Protein AF-A0AAN8E597-F1 (afdb_monomer)

Mean predicted aligned error: 9.61 Å

Foldseek 3Di:
DDPPDQLVVLQPFWLVNVVVVLVVLVQDADPQLSVLSVVVRVGSVVLVVPDDLVSLCVSVVNPPVSSVSVVVVSVVSRDDDPDDPPPPDDDDDD

pLDDT: mean 82.82, std 19.94, range [39.94, 98.06]

Secondary structure (DSSP, 8-state):
----SSHHHHTT--HHHHHHHHHHTT----HHHHHHHHHTT-SHHHHHH---HHHHHHHTTT-HHHHHHHHHHHHHHHS-----S---------

Structure (mmCIF, N/CA/C/O backbone):
data_AF-A0AAN8E597-F1
#
_entry.id   AF-A0AAN8E597-F1
#
loop_
_atom_site.group_PDB
_atom_site.id
_atom_site.type_symbol
_atom_site.label_atom_id
_atom_site.label_alt_id
_atom_site.label_comp_id
_atom_site.label_asym_id
_atom_site.label_entity_id
_atom_site.label_seq_id
_atom_site.pd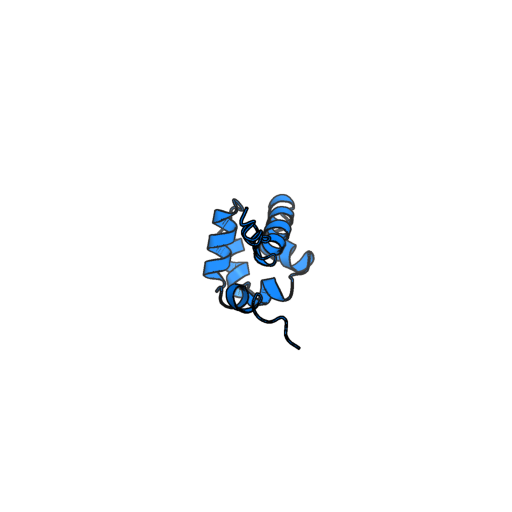bx_PDB_ins_code
_atom_site.Cartn_x
_atom_site.Cartn_y
_atom_site.Cartn_z
_atom_site.occupancy
_atom_site.B_iso_or_equiv
_atom_site.auth_seq_id
_atom_site.auth_comp_id
_atom_site.auth_asym_id
_atom_site.auth_atom_id
_atom_site.pdbx_PDB_model_num
ATOM 1 N N . MET A 1 1 ? 6.720 -11.550 -31.060 1.00 44.28 1 MET A N 1
ATOM 2 C CA . MET A 1 1 ? 7.478 -11.588 -29.785 1.00 44.28 1 MET A CA 1
ATOM 3 C C . MET A 1 1 ? 8.460 -10.422 -29.853 1.00 44.28 1 MET A C 1
ATOM 5 O O . MET A 1 1 ? 9.163 -10.366 -30.844 1.00 44.28 1 MET A O 1
ATOM 9 N N . ALA A 1 2 ? 8.500 -9.409 -28.991 1.00 39.94 2 ALA A N 1
ATOM 10 C CA . ALA A 1 2 ? 7.997 -9.237 -27.634 1.00 39.94 2 ALA A CA 1
ATOM 11 C C . ALA A 1 2 ? 7.568 -7.768 -27.416 1.00 39.94 2 ALA A C 1
ATOM 13 O O . ALA A 1 2 ? 8.215 -6.853 -27.918 1.00 39.94 2 ALA A O 1
ATOM 14 N N . ASN A 1 3 ? 6.475 -7.555 -26.681 1.00 41.19 3 ASN A N 1
ATOM 15 C CA . ASN A 1 3 ? 6.095 -6.251 -26.141 1.00 41.19 3 ASN A CA 1
ATOM 16 C C . ASN A 1 3 ? 6.589 -6.216 -24.687 1.00 41.19 3 ASN A C 1
ATOM 18 O O . ASN A 1 3 ? 5.883 -6.672 -23.794 1.00 41.19 3 ASN A O 1
ATOM 22 N N . SER A 1 4 ? 7.845 -5.830 -24.466 1.00 46.12 4 SER A N 1
ATOM 23 C CA . SER A 1 4 ? 8.533 -6.020 -23.174 1.00 46.12 4 SER A CA 1
ATOM 24 C C . SER A 1 4 ? 9.263 -4.766 -22.676 1.00 46.12 4 SER A C 1
ATOM 26 O O . SER A 1 4 ? 10.241 -4.869 -21.947 1.00 46.12 4 SER A O 1
ATOM 28 N N . GLY A 1 5 ? 8.801 -3.574 -23.069 1.00 47.56 5 GLY A N 1
ATOM 29 C CA . GLY A 1 5 ? 9.415 -2.303 -22.661 1.00 47.56 5 GLY A CA 1
ATOM 30 C C . GLY A 1 5 ? 8.828 -1.655 -21.400 1.00 47.56 5 GLY A C 1
ATOM 31 O O . GLY A 1 5 ? 9.483 -0.810 -20.804 1.00 47.56 5 GLY A O 1
ATOM 32 N N . THR A 1 6 ? 7.612 -2.018 -20.979 1.00 51.38 6 THR A N 1
ATOM 33 C CA . THR A 1 6 ? 6.841 -1.223 -19.998 1.00 51.38 6 THR A CA 1
ATOM 34 C C . THR A 1 6 ? 6.723 -1.854 -18.613 1.00 51.38 6 THR A C 1
ATOM 36 O O . THR A 1 6 ? 6.673 -1.135 -17.620 1.00 51.38 6 THR A O 1
ATOM 39 N N . THR A 1 7 ? 6.762 -3.183 -18.505 1.00 52.09 7 THR A N 1
ATOM 40 C CA . THR A 1 7 ? 6.756 -3.885 -17.209 1.00 52.09 7 THR A CA 1
ATOM 41 C C . THR A 1 7 ? 8.011 -3.603 -16.385 1.00 52.09 7 THR A C 1
ATOM 43 O O . THR A 1 7 ? 7.943 -3.582 -15.163 1.00 52.09 7 THR A O 1
ATOM 46 N N . SER A 1 8 ? 9.141 -3.316 -17.039 1.00 58.19 8 SER A N 1
ATOM 47 C CA . SER A 1 8 ? 10.450 -3.275 -16.382 1.00 58.19 8 SER A CA 1
ATOM 48 C C . SER A 1 8 ? 10.659 -2.099 -15.423 1.00 58.19 8 SER A C 1
ATOM 50 O O . SER A 1 8 ? 11.464 -2.232 -14.508 1.00 58.19 8 SER A O 1
ATOM 52 N N . ALA A 1 9 ? 9.992 -0.952 -15.604 1.00 70.69 9 ALA A N 1
ATOM 53 C CA . ALA A 1 9 ? 10.178 0.200 -14.709 1.00 70.69 9 ALA A CA 1
ATOM 54 C C . ALA A 1 9 ? 9.323 0.083 -13.439 1.00 70.69 9 ALA A C 1
ATOM 56 O O . ALA A 1 9 ? 9.773 0.419 -12.345 1.00 70.69 9 ALA A O 1
ATOM 57 N N . LEU A 1 10 ? 8.101 -0.435 -13.591 1.00 79.44 10 LEU A N 1
ATOM 58 C CA . LEU A 1 10 ? 7.164 -0.636 -12.494 1.00 79.44 10 LEU A CA 1
ATOM 59 C C . LEU A 1 10 ? 7.644 -1.743 -11.553 1.00 79.44 10 LEU A C 1
ATOM 61 O O . LEU A 1 10 ? 7.669 -1.521 -10.350 1.00 79.44 10 LEU A O 1
ATOM 65 N N . THR A 1 11 ? 8.114 -2.880 -12.074 1.00 83.56 11 THR A N 1
ATOM 66 C CA . THR A 1 11 ? 8.603 -4.004 -11.249 1.00 83.56 11 THR A CA 1
ATOM 67 C C . THR A 1 11 ? 9.864 -3.678 -10.442 1.00 83.56 11 THR A C 1
ATOM 69 O O . THR A 1 11 ? 10.204 -4.420 -9.533 1.00 83.56 11 THR A O 1
ATOM 72 N N . CYS A 1 12 ? 10.565 -2.579 -10.743 1.00 88.06 12 CYS A N 1
ATOM 73 C CA . CYS A 1 12 ? 11.737 -2.143 -9.973 1.00 88.06 12 CYS A CA 1
ATOM 74 C C . CYS A 1 12 ? 11.381 -1.306 -8.733 1.00 88.06 12 CYS A C 1
ATOM 76 O O . CYS A 1 12 ? 12.277 -0.926 -7.975 1.00 88.06 12 CYS A O 1
ATOM 78 N N . LEU A 1 13 ? 10.107 -0.952 -8.534 1.00 93.44 13 LEU A N 1
ATOM 79 C CA . LEU A 1 13 ? 9.697 -0.133 -7.397 1.00 93.44 13 LEU A CA 1
ATOM 80 C C . LEU A 1 13 ? 9.633 -0.981 -6.131 1.00 93.44 13 LEU A C 1
ATOM 82 O O . LEU A 1 13 ? 8.854 -1.921 -6.063 1.00 93.44 13 LEU A O 1
ATOM 86 N N . SER A 1 14 ? 10.400 -0.604 -5.109 1.00 97.00 14 SER A N 1
ATOM 87 C CA . SER A 1 14 ? 10.316 -1.229 -3.789 1.00 97.00 14 SER A CA 1
ATOM 88 C C . SER A 1 14 ? 9.012 -0.874 -3.073 1.00 97.00 14 SER A C 1
ATOM 90 O O . SER A 1 14 ? 8.378 0.143 -3.369 1.00 97.00 14 SER A O 1
ATOM 92 N N . THR A 1 15 ? 8.661 -1.640 -2.041 1.00 97.69 15 THR A N 1
ATOM 93 C CA . THR A 1 15 ? 7.509 -1.353 -1.172 1.00 97.69 15 THR A CA 1
ATOM 94 C C . THR A 1 15 ? 7.515 0.071 -0.615 1.00 97.69 15 THR A C 1
ATOM 96 O O . THR A 1 15 ? 6.481 0.732 -0.565 1.00 97.69 15 THR A O 1
ATOM 99 N N . ILE A 1 16 ? 8.687 0.590 -0.231 1.00 97.44 16 ILE A N 1
ATOM 100 C CA . ILE A 1 16 ? 8.810 1.966 0.270 1.00 97.44 16 ILE A CA 1
ATOM 101 C C . ILE A 1 16 ? 8.501 2.978 -0.836 1.00 97.44 16 ILE A C 1
ATOM 103 O O . ILE A 1 16 ? 7.755 3.924 -0.598 1.00 97.44 16 ILE A O 1
ATOM 107 N N . ALA A 1 17 ? 9.007 2.753 -2.052 1.00 96.12 17 ALA A N 1
ATOM 108 C CA . ALA A 1 17 ? 8.709 3.616 -3.191 1.00 96.12 17 ALA A CA 1
ATOM 109 C C . ALA A 1 17 ? 7.210 3.604 -3.541 1.00 96.12 17 ALA A C 1
ATOM 111 O O . ALA A 1 17 ? 6.652 4.652 -3.868 1.00 96.12 17 ALA A O 1
ATOM 112 N N . ILE A 1 18 ? 6.542 2.450 -3.426 1.00 96.75 18 ILE A N 1
ATOM 113 C CA . ILE A 1 18 ? 5.088 2.350 -3.593 1.00 96.75 18 ILE A CA 1
ATOM 114 C C . ILE A 1 18 ? 4.352 3.172 -2.535 1.00 96.75 18 ILE A C 1
ATOM 116 O O . ILE A 1 18 ? 3.489 3.967 -2.899 1.00 96.75 18 ILE A O 1
ATOM 120 N N . ILE A 1 19 ? 4.706 3.042 -1.253 1.00 97.44 19 ILE A N 1
ATOM 121 C CA . ILE A 1 19 ? 4.077 3.826 -0.177 1.00 97.44 19 ILE A CA 1
ATOM 122 C C . ILE A 1 19 ? 4.237 5.330 -0.441 1.00 97.44 19 ILE A C 1
ATOM 124 O O . ILE A 1 19 ? 3.257 6.070 -0.353 1.00 97.44 19 ILE A O 1
ATOM 128 N N . THR A 1 20 ? 5.435 5.783 -0.825 1.00 96.69 20 THR A N 1
ATOM 129 C CA . THR A 1 20 ? 5.676 7.190 -1.182 1.00 96.69 20 THR A CA 1
ATOM 130 C C . THR A 1 20 ? 4.770 7.638 -2.326 1.00 96.69 20 THR A C 1
ATOM 132 O O . THR A 1 20 ? 4.077 8.644 -2.195 1.00 96.69 20 THR A O 1
ATOM 135 N N . LYS A 1 21 ? 4.692 6.860 -3.410 1.00 95.56 21 LYS A N 1
ATOM 136 C CA . LYS A 1 21 ? 3.843 7.182 -4.565 1.00 95.56 21 LYS A CA 1
ATOM 137 C C . LYS A 1 21 ? 2.350 7.196 -4.235 1.00 95.56 21 LYS A C 1
ATOM 139 O O . LYS A 1 21 ? 1.618 8.028 -4.758 1.00 95.56 21 LYS A O 1
ATOM 144 N N . VAL A 1 22 ? 1.892 6.309 -3.353 1.00 96.19 22 VAL A N 1
ATOM 145 C CA . VAL A 1 22 ? 0.506 6.282 -2.854 1.00 96.19 22 VAL A CA 1
ATOM 146 C C . VAL A 1 22 ? 0.179 7.574 -2.092 1.00 96.19 22 VAL A C 1
ATOM 148 O O . VAL A 1 22 ? -0.894 8.149 -2.289 1.00 96.19 22 VAL A O 1
ATOM 151 N N . VAL A 1 23 ? 1.116 8.077 -1.283 1.00 97.00 23 VAL A N 1
ATOM 152 C CA . VAL A 1 23 ? 0.971 9.364 -0.581 1.00 97.00 23 VAL A CA 1
ATOM 153 C C . VAL A 1 23 ? 1.001 10.544 -1.553 1.00 97.00 23 VAL A C 1
ATOM 155 O O . VAL A 1 23 ? 0.135 11.413 -1.462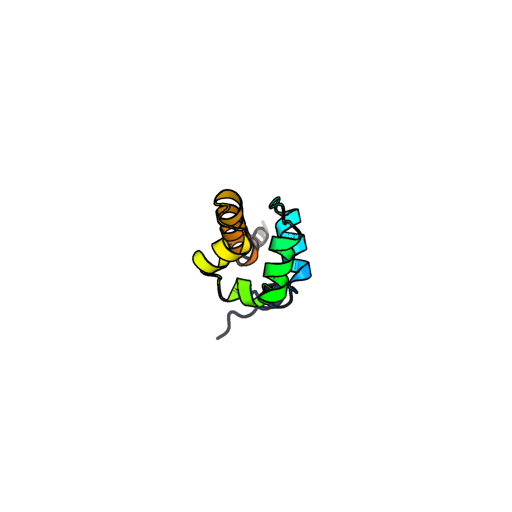 1.00 97.00 23 VAL A O 1
ATOM 158 N N . GLU A 1 24 ? 1.923 10.558 -2.520 1.00 95.88 24 GLU A N 1
ATOM 159 C CA . GLU A 1 24 ? 1.983 11.571 -3.593 1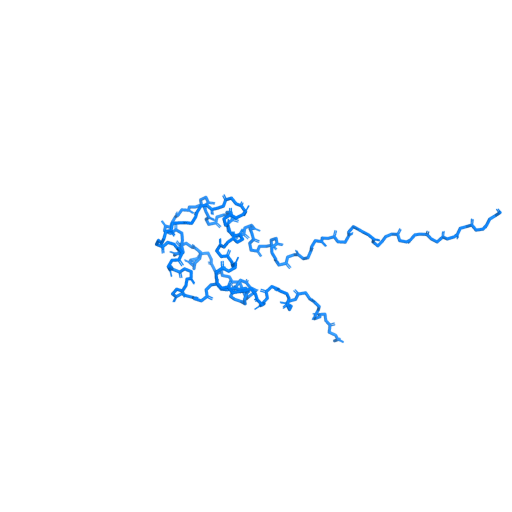.00 95.88 24 GLU A CA 1
ATOM 160 C C . GLU A 1 24 ? 0.687 11.613 -4.416 1.00 95.88 24 GLU A C 1
ATOM 162 O O . GLU A 1 24 ? 0.237 12.679 -4.833 1.00 95.88 24 GLU A O 1
ATOM 167 N N . TYR A 1 25 ? 0.034 10.461 -4.582 1.00 95.06 25 TYR A N 1
ATOM 168 C CA . TYR A 1 25 ? -1.278 10.335 -5.215 1.00 95.06 25 TYR A CA 1
ATOM 169 C C . TYR A 1 25 ? -2.443 10.882 -4.360 1.00 95.06 25 TYR A C 1
ATOM 171 O O . TYR A 1 25 ? -3.596 10.939 -4.798 1.00 95.06 25 TYR A O 1
ATOM 179 N N . GLY A 1 26 ? -2.181 11.280 -3.114 1.00 95.62 26 GLY A N 1
ATOM 180 C CA . GLY A 1 26 ? -3.185 11.810 -2.192 1.00 95.62 26 GLY A CA 1
ATOM 181 C C . GLY A 1 26 ? -3.997 10.728 -1.476 1.00 95.62 26 GLY A C 1
ATOM 182 O O . GLY A 1 26 ? -5.190 10.927 -1.185 1.00 95.62 26 GLY A O 1
ATOM 183 N N . ILE A 1 27 ? -3.387 9.567 -1.227 1.00 97.19 27 ILE A N 1
ATOM 184 C CA . ILE A 1 27 ? -3.899 8.544 -0.311 1.00 97.19 27 ILE A CA 1
ATOM 185 C C . ILE A 1 27 ? -3.063 8.614 0.965 1.00 97.19 27 ILE A C 1
ATOM 187 O O . ILE A 1 27 ? -1.885 8.279 0.974 1.00 97.19 27 ILE A O 1
ATOM 191 N N . GLU A 1 28 ? -3.681 9.038 2.062 1.00 95.94 28 GLU A N 1
ATOM 192 C CA . GLU A 1 28 ? -3.028 9.016 3.370 1.00 95.94 28 GLU A CA 1
ATOM 193 C C . GLU A 1 28 ? -2.775 7.570 3.805 1.00 95.94 28 GLU A C 1
ATOM 195 O O . GLU A 1 28 ? -3.701 6.752 3.826 1.00 95.94 28 GLU A O 1
ATOM 200 N N . VAL A 1 29 ? -1.535 7.271 4.184 1.00 96.56 29 VAL A N 1
ATOM 201 C CA . VAL A 1 29 ? -1.117 5.959 4.685 1.00 96.56 29 VAL A CA 1
ATOM 202 C C . VAL A 1 29 ? -0.707 6.114 6.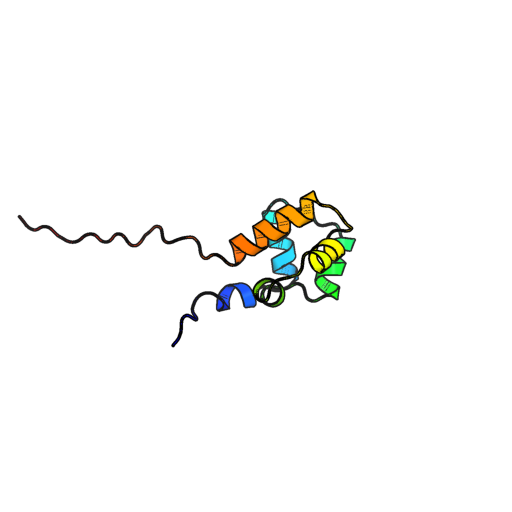147 1.00 96.56 29 VAL A C 1
ATOM 204 O O . VAL A 1 29 ? 0.212 6.861 6.470 1.00 96.56 29 VAL A O 1
ATOM 207 N N . THR A 1 30 ? -1.415 5.432 7.040 1.00 96.81 30 THR A N 1
ATOM 208 C CA . THR A 1 30 ? -1.066 5.337 8.465 1.00 96.81 30 THR A CA 1
ATOM 209 C C . THR A 1 30 ? 0.098 4.369 8.667 1.00 96.81 30 THR A C 1
ATOM 211 O O . THR A 1 30 ? 0.362 3.522 7.816 1.00 96.81 30 THR A O 1
ATOM 214 N N . GLU A 1 31 ? 0.761 4.409 9.825 1.00 96.69 31 GLU A N 1
ATOM 215 C CA . GLU A 1 31 ? 1.846 3.458 10.117 1.00 96.69 31 GLU A CA 1
ATOM 216 C C . GLU A 1 31 ? 1.398 1.992 10.108 1.00 96.69 31 GLU A C 1
ATOM 218 O O . GLU A 1 31 ? 2.157 1.109 9.709 1.00 96.69 31 GLU A O 1
ATOM 223 N N . LEU A 1 32 ? 0.152 1.719 10.505 1.00 96.75 32 LEU A N 1
ATOM 224 C CA . LEU A 1 32 ? -0.404 0.370 10.460 1.00 96.75 32 LEU A CA 1
ATOM 225 C C . LEU A 1 32 ? -0.593 -0.110 9.016 1.00 96.75 32 LEU A C 1
ATOM 227 O O . LEU A 1 32 ? -0.218 -1.234 8.689 1.00 96.75 32 LEU A O 1
ATOM 231 N N . GLU A 1 33 ? -1.121 0.745 8.141 1.00 97.81 33 GLU A N 1
ATOM 232 C CA . GLU A 1 33 ? -1.254 0.447 6.711 1.00 97.81 33 GLU A CA 1
ATOM 233 C C . GLU A 1 33 ? 0.136 0.302 6.067 1.00 97.81 33 GLU A C 1
ATOM 235 O O . GLU A 1 33 ? 0.401 -0.698 5.408 1.00 97.81 33 GLU A O 1
ATOM 240 N N . ALA A 1 34 ? 1.076 1.213 6.342 1.00 97.50 34 ALA A N 1
ATOM 241 C CA . ALA A 1 34 ? 2.451 1.139 5.842 1.00 97.50 34 ALA A CA 1
ATOM 242 C C . ALA A 1 34 ? 3.158 -0.153 6.278 1.00 97.50 34 ALA A C 1
ATOM 244 O O . ALA A 1 34 ? 3.894 -0.763 5.499 1.00 97.50 34 ALA A O 1
ATOM 245 N N . ARG A 1 35 ? 2.915 -0.606 7.514 1.00 98.06 35 ARG A N 1
ATOM 246 C CA . ARG A 1 35 ? 3.390 -1.906 7.986 1.00 98.06 35 ARG A CA 1
ATOM 247 C C . ARG A 1 35 ? 2.771 -3.051 7.192 1.00 98.06 35 ARG A C 1
ATOM 249 O O . ARG A 1 35 ? 3.513 -3.931 6.787 1.00 98.06 35 ARG A O 1
ATOM 256 N N . LYS A 1 36 ? 1.467 -3.032 6.904 1.00 98.00 36 LYS A N 1
ATOM 257 C CA . LYS A 1 36 ? 0.833 -4.073 6.073 1.00 98.00 36 LYS A CA 1
ATOM 258 C C . LYS A 1 36 ? 1.415 -4.123 4.662 1.00 98.00 36 LYS A C 1
ATOM 260 O O . LYS A 1 36 ? 1.610 -5.219 4.151 1.00 98.00 36 LYS A O 1
ATOM 265 N N . PHE A 1 37 ? 1.741 -2.976 4.065 1.00 97.94 37 PHE A N 1
ATOM 266 C CA . PHE A 1 37 ? 2.455 -2.936 2.785 1.00 97.94 37 PHE A CA 1
ATOM 267 C C . PHE A 1 37 ? 3.809 -3.658 2.877 1.00 97.94 37 PHE A C 1
ATOM 269 O O . PHE A 1 37 ? 4.103 -4.494 2.030 1.00 97.94 37 PHE A O 1
ATOM 276 N N . ARG A 1 38 ? 4.606 -3.377 3.919 1.00 98.00 38 ARG A N 1
ATOM 277 C CA . ARG A 1 38 ? 5.911 -4.027 4.160 1.00 98.00 38 ARG A CA 1
ATOM 278 C C . ARG A 1 38 ? 5.791 -5.518 4.458 1.00 98.00 38 ARG A C 1
ATOM 280 O O . ARG A 1 38 ? 6.495 -6.303 3.847 1.00 98.00 38 ARG A O 1
ATOM 287 N N . ASP A 1 39 ? 4.885 -5.896 5.351 1.00 98.06 39 ASP A N 1
ATOM 288 C CA . ASP A 1 39 ? 4.712 -7.278 5.810 1.00 98.06 39 ASP A CA 1
ATOM 289 C C . ASP A 1 39 ? 4.166 -8.205 4.701 1.00 98.06 39 ASP A C 1
ATOM 291 O O . ASP A 1 39 ? 4.206 -9.421 4.858 1.00 98.06 39 ASP A O 1
ATOM 295 N N . ASN A 1 40 ? 3.626 -7.649 3.607 1.00 97.38 40 ASN A N 1
ATOM 296 C CA . ASN A 1 40 ? 3.055 -8.402 2.481 1.00 97.38 40 ASN A CA 1
ATOM 297 C C . ASN A 1 40 ? 3.765 -8.112 1.149 1.00 97.38 40 ASN A C 1
ATOM 299 O O . ASN A 1 40 ? 3.179 -8.369 0.100 1.00 97.38 40 ASN A O 1
ATOM 303 N N . ASP A 1 41 ? 4.973 -7.535 1.193 1.00 97.00 41 ASP A N 1
ATOM 304 C CA . ASP A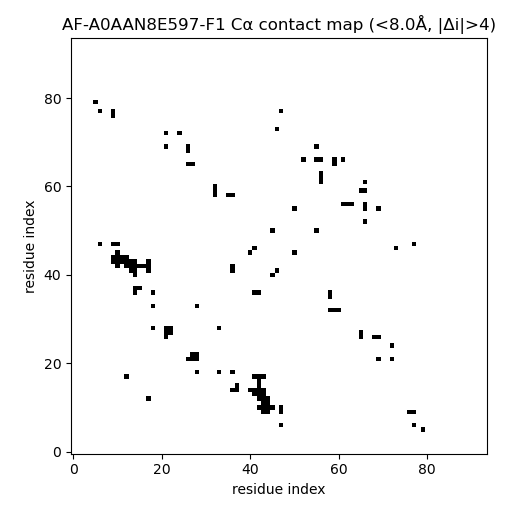 1 41 ? 5.800 -7.240 0.015 1.00 97.00 41 ASP A CA 1
ATOM 305 C C . ASP A 1 41 ? 5.019 -6.539 -1.111 1.00 97.00 41 ASP A C 1
ATOM 307 O O . ASP A 1 41 ? 5.075 -6.911 -2.282 1.00 97.00 41 ASP A O 1
ATOM 311 N N . VAL A 1 42 ? 4.240 -5.511 -0.749 1.00 96.75 42 VAL A N 1
ATOM 312 C CA . VAL A 1 42 ? 3.445 -4.733 -1.712 1.00 96.75 42 VAL A CA 1
ATOM 313 C C . VAL A 1 42 ? 4.350 -3.761 -2.461 1.00 96.75 42 VAL A C 1
ATOM 315 O O . VAL A 1 42 ? 4.388 -2.557 -2.193 1.00 96.75 42 VAL A O 1
ATOM 318 N N . ASP A 1 43 ? 5.101 -4.318 -3.396 1.00 96.38 43 ASP A N 1
ATOM 319 C CA . ASP A 1 43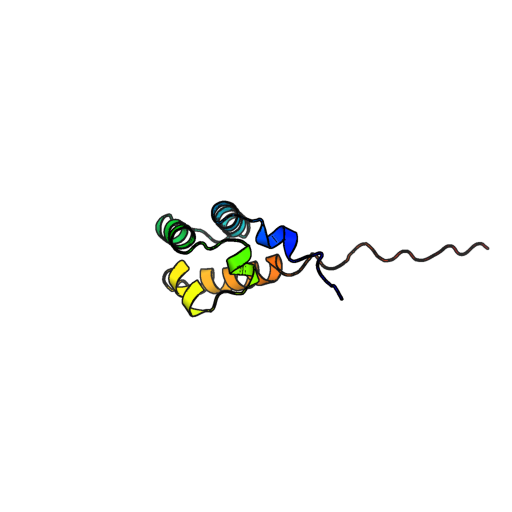 ? 6.024 -3.625 -4.273 1.00 96.38 43 ASP A CA 1
ATOM 320 C C . ASP A 1 43 ? 5.439 -3.459 -5.687 1.00 96.38 43 ASP A C 1
ATOM 322 O O . ASP A 1 43 ? 4.257 -3.712 -5.963 1.00 96.38 43 ASP A O 1
ATOM 326 N N . GLY A 1 44 ? 6.261 -2.950 -6.596 1.00 93.75 44 GLY A N 1
ATOM 327 C CA . GLY A 1 44 ? 5.868 -2.774 -7.980 1.00 93.75 44 GLY A CA 1
ATOM 328 C C . GLY A 1 44 ? 5.530 -4.087 -8.682 1.00 93.75 44 GLY A C 1
ATOM 329 O O . GLY A 1 44 ? 4.605 -4.118 -9.490 1.00 93.75 44 GLY A O 1
ATOM 330 N N . GLU A 1 45 ? 6.207 -5.187 -8.360 1.00 94.19 45 GLU A N 1
ATOM 331 C CA . GLU A 1 45 ? 5.914 -6.491 -8.951 1.00 94.19 45 GLU A CA 1
ATOM 332 C C . GLU A 1 45 ? 4.537 -7.003 -8.505 1.00 94.19 45 GLU A C 1
ATOM 334 O O . GLU A 1 45 ? 3.708 -7.372 -9.347 1.00 94.19 45 GLU A O 1
ATOM 339 N N . ALA A 1 46 ? 4.232 -6.905 -7.209 1.00 94.00 46 ALA A N 1
ATOM 340 C CA . ALA A 1 46 ? 2.922 -7.247 -6.657 1.00 94.00 46 ALA A CA 1
ATOM 341 C C . ALA A 1 46 ? 1.791 -6.430 -7.308 1.00 94.00 46 ALA A C 1
ATOM 343 O O . ALA A 1 46 ? 0.748 -6.973 -7.698 1.00 94.00 46 ALA A O 1
ATOM 344 N N . ILE A 1 47 ? 2.007 -5.123 -7.503 1.00 93.50 47 ILE A N 1
ATOM 345 C CA . ILE A 1 47 ? 1.058 -4.277 -8.232 1.00 93.50 47 ILE A CA 1
ATOM 346 C C . ILE A 1 47 ? 0.927 -4.749 -9.679 1.00 93.50 47 ILE A C 1
ATOM 348 O O . ILE A 1 47 ? -0.207 -4.861 -10.146 1.00 93.50 47 ILE A O 1
ATOM 352 N N . SER A 1 48 ? 2.029 -5.060 -10.370 1.00 90.88 48 SER A N 1
ATOM 353 C CA . SER A 1 48 ? 2.049 -5.540 -11.763 1.00 90.88 48 SER A CA 1
ATOM 354 C C . SER A 1 48 ? 1.148 -6.757 -11.964 1.00 90.88 48 SER A C 1
ATOM 356 O O . SER A 1 48 ? 0.252 -6.717 -12.817 1.00 90.88 48 SER A O 1
ATOM 358 N N . TYR A 1 49 ? 1.294 -7.779 -11.111 1.00 90.50 49 TYR A N 1
ATOM 359 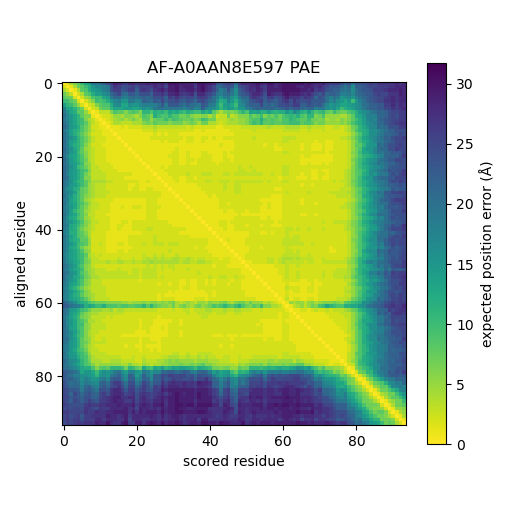C CA . TYR A 1 49 ? 0.463 -8.990 -11.142 1.00 90.50 49 TYR A CA 1
ATOM 360 C C . TYR A 1 49 ? -1.009 -8.720 -10.826 1.00 90.50 49 TYR A C 1
ATOM 362 O O . TYR A 1 49 ? -1.890 -9.410 -11.334 1.00 90.50 49 TYR A O 1
ATOM 370 N N . GLY A 1 50 ? -1.280 -7.658 -10.070 1.00 91.19 50 GLY A N 1
ATOM 371 C CA . GLY A 1 50 ? -2.625 -7.227 -9.727 1.00 91.19 50 GLY A CA 1
ATOM 372 C C . GLY A 1 50 ? -3.052 -7.755 -8.365 1.00 91.19 50 GLY A C 1
ATOM 373 O O . GLY A 1 50 ? -3.113 -8.956 -8.122 1.00 91.19 50 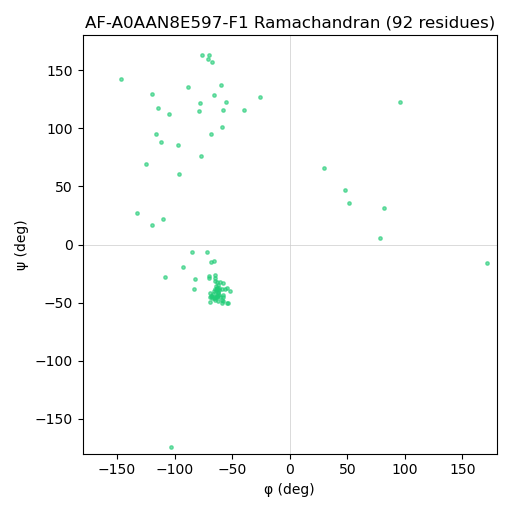GLY A O 1
ATOM 374 N N . LEU A 1 51 ? -3.405 -6.821 -7.488 1.00 93.81 51 LEU A N 1
ATOM 375 C CA . LEU A 1 51 ? -3.971 -7.123 -6.183 1.00 93.81 51 LEU A CA 1
ATOM 376 C C . LEU A 1 51 ? -5.489 -7.247 -6.296 1.00 93.81 51 LEU A C 1
ATOM 378 O O . LEU A 1 51 ? -6.147 -6.423 -6.934 1.00 93.81 51 LEU A O 1
ATOM 382 N N . THR A 1 52 ? -6.045 -8.272 -5.658 1.00 94.06 52 THR A N 1
ATOM 383 C CA . THR A 1 52 ? -7.501 -8.447 -5.573 1.00 94.06 52 THR A CA 1
ATOM 384 C C . THR A 1 52 ? -8.123 -7.402 -4.647 1.00 94.06 52 THR A C 1
ATOM 386 O O . THR A 1 52 ? -7.455 -6.854 -3.770 1.00 94.06 52 THR A O 1
ATOM 389 N N . GLU A 1 53 ? -9.426 -7.157 -4.785 1.00 91.50 53 GLU A N 1
ATOM 390 C CA . GLU A 1 53 ? -10.150 -6.217 -3.918 1.00 91.50 53 GLU A CA 1
ATOM 391 C C . GLU A 1 53 ? -10.021 -6.581 -2.433 1.00 91.50 53 GLU A C 1
ATOM 393 O O . GLU A 1 53 ? -9.805 -5.701 -1.605 1.00 91.50 53 GLU A O 1
ATOM 398 N N . THR A 1 54 ? -10.049 -7.873 -2.092 1.00 94.44 54 THR A N 1
ATOM 399 C CA . THR A 1 54 ? -9.863 -8.355 -0.715 1.00 94.44 54 THR A CA 1
ATOM 400 C C . THR A 1 54 ? -8.466 -8.043 -0.177 1.00 94.44 54 THR A C 1
ATOM 402 O O . THR A 1 54 ? -8.327 -7.635 0.976 1.00 94.44 54 THR A O 1
ATOM 405 N N . MET A 1 55 ? -7.426 -8.190 -1.006 1.00 96.00 55 MET A N 1
ATOM 406 C CA . MET A 1 55 ? -6.054 -7.826 -0.629 1.00 96.00 55 MET A CA 1
ATOM 407 C C . MET A 1 55 ? -5.942 -6.318 -0.385 1.00 96.00 55 MET A C 1
ATOM 409 O O . MET A 1 55 ? -5.402 -5.894 0.633 1.00 96.00 55 MET A O 1
ATOM 413 N N . VAL A 1 56 ? -6.519 -5.497 -1.267 1.00 96.25 56 VAL A N 1
ATOM 414 C CA . VAL A 1 56 ? -6.529 -4.034 -1.101 1.00 96.25 56 VAL A CA 1
ATOM 415 C C . VAL A 1 56 ? -7.346 -3.621 0.133 1.00 96.25 56 VAL A C 1
ATOM 417 O O . VAL A 1 56 ? -6.940 -2.725 0.874 1.00 96.25 56 VAL A O 1
ATOM 420 N N . ALA A 1 57 ? -8.462 -4.295 0.414 1.00 95.81 57 ALA A N 1
ATOM 421 C CA . ALA A 1 57 ? -9.268 -4.051 1.608 1.00 95.81 57 ALA A CA 1
ATOM 422 C C . ALA A 1 57 ? -8.514 -4.361 2.906 1.00 95.81 57 ALA A C 1
ATOM 424 O O . ALA A 1 57 ? -8.635 -3.601 3.872 1.00 95.81 57 ALA A O 1
ATOM 425 N N . TYR A 1 58 ? -7.705 -5.426 2.912 1.00 96.31 58 TYR A N 1
ATOM 426 C CA . TYR A 1 58 ? -6.826 -5.765 4.029 1.00 96.31 58 TYR A CA 1
ATOM 427 C C . TYR A 1 58 ? -5.795 -4.660 4.301 1.00 96.31 58 TYR A C 1
ATOM 429 O O . TYR A 1 58 ? -5.604 -4.272 5.459 1.00 96.31 58 TYR A O 1
ATOM 437 N N . LEU A 1 59 ? -5.189 -4.105 3.242 1.00 96.88 59 LEU A N 1
ATOM 438 C CA . LEU A 1 59 ? -4.196 -3.033 3.360 1.00 96.88 59 LEU A CA 1
ATOM 439 C C . LEU A 1 59 ? -4.767 -1.765 4.003 1.00 96.88 59 LEU A C 1
ATOM 441 O O . LEU A 1 59 ? -4.079 -1.169 4.821 1.00 96.88 59 LEU A O 1
ATOM 445 N N . PHE A 1 60 ? -6.012 -1.390 3.685 1.00 96.38 60 PHE A N 1
ATOM 446 C CA . PHE A 1 60 ? -6.625 -0.114 4.095 1.00 96.38 60 PHE A CA 1
ATOM 447 C C . PHE A 1 60 ? -7.748 -0.235 5.140 1.00 96.38 60 PHE A C 1
ATOM 449 O O . PHE A 1 60 ? -8.610 0.641 5.218 1.00 96.38 60 PHE A O 1
ATOM 456 N N . GLU A 1 61 ? -7.794 -1.327 5.909 1.00 89.50 61 GLU A N 1
ATOM 457 C CA . GLU A 1 61 ? -8.759 -1.530 7.014 1.00 89.50 61 GLU A CA 1
ATOM 458 C C . GLU A 1 61 ? -10.227 -1.301 6.638 1.00 89.50 61 GLU A C 1
ATOM 460 O O . GLU A 1 61 ? -11.014 -0.772 7.419 1.00 89.50 61 GLU A O 1
ATOM 465 N N . GLY A 1 62 ? -10.618 -1.668 5.417 1.00 80.62 62 GLY A N 1
ATOM 466 C CA . GLY A 1 62 ? -11.998 -1.456 4.974 1.00 80.62 62 GLY A CA 1
ATOM 467 C C . GLY A 1 62 ? -12.330 -0.017 4.543 1.00 80.62 62 GLY A C 1
ATOM 468 O O . GLY A 1 62 ? -13.478 0.256 4.202 1.00 80.62 62 GLY A O 1
ATOM 469 N N . SER A 1 63 ? -11.360 0.905 4.480 1.00 95.12 63 SER A N 1
ATOM 470 C CA . SER A 1 63 ? -11.591 2.262 3.965 1.00 95.12 63 SER A CA 1
ATOM 471 C C . SER A 1 63 ? -11.878 2.257 2.461 1.00 95.12 63 SER A C 1
ATOM 473 O O . SER A 1 63 ? -10.965 2.305 1.634 1.00 95.12 63 SER A O 1
ATOM 475 N N . PHE A 1 64 ? -13.161 2.256 2.089 1.00 95.31 64 PHE A N 1
ATOM 476 C CA . PHE A 1 64 ? -13.599 2.217 0.688 1.00 95.31 64 PHE A CA 1
ATOM 477 C C . PHE A 1 64 ? -12.996 3.339 -0.165 1.00 95.31 64 PHE A C 1
ATOM 479 O O . PHE A 1 64 ? -12.608 3.112 -1.309 1.00 95.31 64 PHE A O 1
ATOM 486 N N . LYS A 1 65 ? -12.850 4.546 0.399 1.00 96.12 65 LYS A N 1
ATOM 487 C CA . LYS A 1 65 ? -12.246 5.688 -0.304 1.00 96.12 65 LYS A CA 1
ATOM 488 C C . LYS A 1 65 ? -10.786 5.416 -0.669 1.00 96.12 65 LYS A C 1
ATOM 490 O O . LYS A 1 65 ? -10.384 5.703 -1.795 1.00 96.12 65 LYS A O 1
ATOM 495 N N . LYS A 1 66 ? -9.995 4.880 0.266 1.00 97.38 66 LYS A N 1
ATOM 496 C CA . LYS A 1 66 ? -8.584 4.555 0.013 1.00 97.38 66 LYS A CA 1
ATOM 497 C C . LYS A 1 66 ? -8.458 3.384 -0.956 1.00 97.38 66 LYS A C 1
ATOM 499 O O . LYS A 1 66 ? -7.669 3.476 -1.887 1.00 97.38 66 LYS A O 1
ATOM 504 N N . GLN A 1 67 ? -9.293 2.353 -0.807 1.00 96.94 67 GLN A N 1
ATOM 505 C CA . GLN A 1 67 ? -9.325 1.207 -1.721 1.00 96.94 67 GLN A CA 1
ATOM 506 C C . GLN A 1 67 ? -9.617 1.634 -3.166 1.00 96.94 67 GLN A C 1
ATOM 508 O O . GLN A 1 67 ? -8.854 1.301 -4.069 1.00 96.94 67 GLN A O 1
ATOM 513 N N . ALA A 1 68 ? -10.671 2.428 -3.386 1.00 95.69 68 ALA A N 1
ATOM 514 C CA . ALA A 1 68 ? -11.035 2.911 -4.717 1.00 95.69 68 ALA A CA 1
ATOM 515 C C . ALA A 1 68 ? -9.919 3.762 -5.345 1.00 95.69 68 ALA A C 1
ATOM 517 O O . ALA A 1 68 ? -9.546 3.543 -6.499 1.00 95.69 68 ALA A O 1
ATOM 518 N N . LYS A 1 69 ? -9.335 4.689 -4.571 1.00 96.69 69 LYS A N 1
ATOM 519 C CA . LYS A 1 69 ? -8.197 5.494 -5.034 1.00 96.69 69 LYS A CA 1
ATOM 520 C C . LYS A 1 69 ? -6.974 4.636 -5.349 1.00 96.69 69 LYS A C 1
ATOM 522 O O . LYS A 1 69 ? -6.316 4.882 -6.352 1.00 96.69 69 LYS A O 1
ATOM 527 N N . PHE A 1 70 ? -6.670 3.637 -4.523 1.00 96.88 70 PHE A N 1
ATOM 528 C CA . PHE A 1 70 ? -5.525 2.760 -4.742 1.00 96.88 70 PHE A CA 1
ATOM 529 C C . PHE A 1 70 ? -5.692 1.914 -6.008 1.00 96.88 70 PHE A C 1
ATOM 531 O O . PHE A 1 70 ? -4.746 1.763 -6.775 1.00 96.88 70 PHE A O 1
ATOM 538 N N . LEU A 1 71 ? -6.897 1.409 -6.279 1.00 94.56 71 LEU A N 1
ATOM 539 C CA . LEU A 1 71 ? -7.184 0.692 -7.524 1.00 94.56 71 LEU A CA 1
ATOM 540 C C . LEU A 1 71 ? -7.020 1.597 -8.754 1.00 94.56 71 LEU A C 1
ATOM 542 O O . LEU A 1 71 ? -6.501 1.148 -9.775 1.00 94.56 71 LEU A O 1
ATOM 546 N N . GLN A 1 72 ? -7.414 2.871 -8.662 1.00 94.06 72 GLN A N 1
ATOM 547 C CA . GLN A 1 72 ? -7.172 3.854 -9.722 1.00 94.06 72 GLN A CA 1
ATOM 548 C C . GLN A 1 72 ? -5.673 4.142 -9.898 1.00 94.06 72 GLN A C 1
ATOM 550 O O . GLN A 1 72 ? -5.176 4.103 -11.023 1.00 94.06 72 GLN A O 1
ATOM 555 N N . PHE A 1 73 ? -4.955 4.355 -8.794 1.00 94.56 73 PHE A N 1
ATOM 556 C CA . PHE A 1 73 ? -3.502 4.514 -8.769 1.00 94.56 73 PHE A CA 1
ATOM 557 C C . PHE A 1 73 ? -2.794 3.331 -9.440 1.00 94.56 73 PHE A C 1
ATOM 559 O O . PHE A 1 73 ? -1.990 3.531 -10.342 1.00 94.56 73 PHE A O 1
ATOM 566 N N . ALA A 1 74 ? -3.137 2.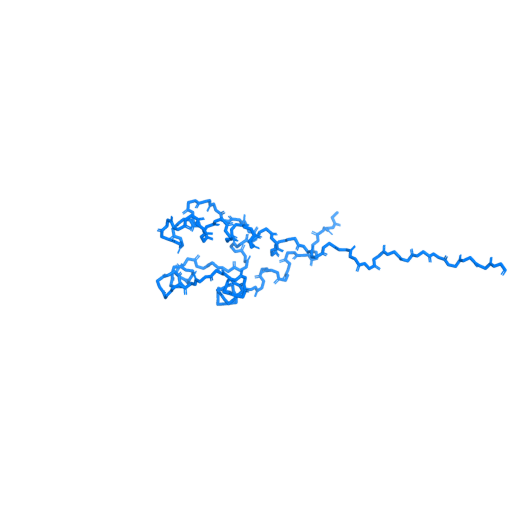095 -9.070 1.00 92.81 74 ALA A N 1
ATOM 567 C CA . ALA A 1 74 ? -2.525 0.889 -9.621 1.00 92.81 74 ALA A CA 1
ATOM 568 C C . ALA A 1 74 ? -2.780 0.730 -11.129 1.00 92.81 74 ALA A C 1
ATOM 570 O O . ALA A 1 74 ? -1.929 0.198 -11.835 1.00 92.81 74 ALA A O 1
ATOM 571 N N . ARG A 1 75 ? -3.930 1.195 -11.638 1.00 90.69 75 ARG A N 1
ATOM 572 C CA . ARG A 1 75 ? -4.207 1.231 -13.085 1.00 90.69 75 ARG A CA 1
ATOM 573 C C . ARG A 1 75 ? -3.336 2.268 -13.790 1.00 90.69 75 ARG A C 1
ATOM 575 O O . ARG A 1 75 ? -2.663 1.921 -14.750 1.00 90.69 75 ARG A O 1
ATOM 582 N N . GLN A 1 76 ? -3.282 3.492 -13.267 1.00 88.50 76 GLN A N 1
ATOM 583 C CA . GLN A 1 76 ? -2.470 4.573 -13.839 1.00 88.50 76 GLN A CA 1
ATOM 584 C C . GLN A 1 76 ? -0.969 4.288 -13.774 1.00 88.50 76 GLN A C 1
ATOM 586 O O . GLN A 1 76 ? -0.234 4.691 -14.660 1.00 88.50 76 GLN A O 1
ATOM 591 N N . LEU A 1 77 ? -0.509 3.563 -12.755 1.00 84.75 77 LEU A N 1
ATOM 592 C CA . LEU A 1 77 ? 0.892 3.165 -12.652 1.00 84.75 77 LEU A CA 1
ATOM 593 C C . LEU A 1 77 ? 1.263 2.106 -13.708 1.00 84.75 77 LEU A C 1
ATOM 595 O O . LEU A 1 77 ? 2.412 2.047 -14.135 1.00 84.75 77 LEU A O 1
ATOM 599 N N . LYS A 1 78 ? 0.297 1.275 -14.130 1.00 82.75 78 LYS A N 1
ATOM 600 C CA . LYS A 1 78 ? 0.470 0.260 -15.185 1.00 82.75 78 LYS A CA 1
ATOM 601 C C . LYS A 1 78 ? 0.331 0.823 -16.595 1.00 82.75 78 LYS A C 1
ATOM 603 O O . LYS A 1 78 ? 0.909 0.263 -17.525 1.00 82.75 78 LYS A O 1
ATOM 608 N N . GLU A 1 79 ? -0.466 1.869 -16.766 1.00 71.06 79 GLU A N 1
ATOM 609 C CA . GLU A 1 79 ? -0.638 2.533 -18.050 1.00 71.06 79 GLU A CA 1
ATOM 610 C C . GLU A 1 79 ? 0.565 3.459 -18.289 1.00 71.06 79 GLU A C 1
ATOM 612 O O . GLU A 1 79 ? 0.757 4.410 -17.534 1.00 71.06 79 GLU A O 1
ATOM 617 N N . PRO A 1 80 ? 1.415 3.205 -19.305 1.00 56.88 80 PRO A N 1
ATOM 618 C CA . PRO A 1 80 ? 2.392 4.208 -19.704 1.00 56.88 80 PRO A CA 1
ATOM 619 C C . PRO A 1 80 ? 1.607 5.450 -20.129 1.00 56.88 80 PRO A C 1
ATOM 621 O O . PRO A 1 80 ? 0.591 5.304 -20.814 1.00 56.88 80 PRO A O 1
ATOM 624 N N . GLU A 1 81 ? 2.055 6.645 -19.729 1.00 51.31 81 GLU A N 1
ATOM 625 C CA . GLU A 1 81 ? 1.514 7.904 -20.246 1.00 51.31 81 GLU A CA 1
ATOM 626 C C . GLU A 1 81 ? 1.265 7.746 -21.748 1.00 51.31 81 GLU A C 1
ATOM 628 O O . GLU A 1 81 ? 2.179 7.444 -22.522 1.00 51.31 81 GLU A O 1
ATOM 633 N N . SER A 1 82 ? -0.003 7.828 -22.146 1.00 45.75 82 SER A N 1
ATOM 634 C CA . SER A 1 82 ? -0.406 7.676 -23.532 1.00 45.75 82 SER A CA 1
ATOM 635 C C . SER A 1 82 ? 0.303 8.739 -24.365 1.00 45.75 82 SER A C 1
ATOM 637 O O . SER A 1 82 ? -0.131 9.881 -24.393 1.00 45.75 82 SER A O 1
ATOM 639 N N . ALA A 1 83 ? 1.372 8.342 -25.053 1.00 49.31 83 ALA A N 1
ATOM 640 C CA . ALA A 1 83 ? 1.708 8.741 -26.413 1.00 49.31 83 ALA A CA 1
ATOM 641 C C . ALA A 1 83 ? 1.230 10.144 -26.854 1.00 49.31 83 ALA A C 1
ATOM 643 O O . ALA A 1 83 ? 0.457 10.262 -27.804 1.00 49.31 83 ALA A O 1
ATOM 644 N N . GLU A 1 84 ? 1.746 11.214 -26.249 1.00 45.38 84 GLU A N 1
ATOM 645 C CA . GLU A 1 84 ? 1.650 12.563 -26.815 1.00 45.38 84 GLU A CA 1
ATOM 646 C C . GLU A 1 84 ? 3.048 13.025 -27.239 1.00 45.38 84 GLU A C 1
ATOM 648 O O . GLU A 1 84 ? 3.829 13.580 -26.475 1.00 45.38 84 GLU A O 1
ATOM 653 N N . GLY A 1 85 ? 3.399 12.695 -28.486 1.00 44.16 85 GLY A N 1
ATOM 654 C CA . GLY A 1 85 ? 4.680 13.060 -29.100 1.00 44.16 85 GLY A CA 1
ATOM 655 C C . GLY A 1 85 ? 4.959 12.401 -30.455 1.00 44.16 85 GLY A C 1
ATOM 656 O O . GLY A 1 85 ? 5.790 12.887 -31.215 1.00 44.16 85 GLY A O 1
ATOM 657 N N . ALA A 1 86 ? 4.235 11.340 -30.824 1.00 47.25 86 ALA A N 1
ATOM 658 C CA . ALA A 1 86 ? 4.375 10.681 -32.124 1.00 47.25 86 ALA A CA 1
ATOM 659 C C . ALA A 1 86 ? 3.342 11.186 -33.150 1.00 47.25 86 ALA A C 1
ATOM 661 O O . ALA A 1 86 ? 2.536 10.427 -33.682 1.00 47.25 86 ALA A O 1
ATOM 662 N N . ARG A 1 87 ? 3.375 12.484 -33.458 1.00 46.78 87 ARG A N 1
ATOM 663 C CA . ARG A 1 87 ? 2.902 12.994 -34.755 1.00 46.78 87 ARG A CA 1
ATOM 664 C C . ARG A 1 87 ? 4.021 13.804 -35.393 1.00 46.78 87 ARG A C 1
ATOM 666 O O . ARG A 1 87 ? 3.941 15.016 -35.546 1.00 46.78 87 ARG A O 1
ATOM 673 N N . ALA A 1 88 ? 5.067 13.085 -35.790 1.00 53.12 88 ALA A N 1
ATOM 674 C CA . ALA A 1 88 ? 5.795 13.465 -36.984 1.00 53.12 88 ALA A CA 1
ATOM 675 C C . ALA A 1 88 ? 4.778 13.471 -38.131 1.00 53.12 88 ALA A C 1
ATOM 677 O O . ALA A 1 88 ? 4.190 12.433 -38.438 1.00 53.12 88 ALA A O 1
ATOM 678 N N . ASN A 1 89 ? 4.534 14.635 -38.724 1.00 47.88 89 ASN A N 1
ATOM 679 C CA . ASN A 1 89 ? 4.007 14.681 -40.074 1.00 47.88 89 ASN A CA 1
ATOM 680 C C . ASN A 1 89 ? 5.012 15.427 -40.941 1.00 47.88 89 ASN A C 1
ATOM 682 O O . ASN A 1 89 ? 5.557 16.461 -40.561 1.00 47.88 89 ASN A O 1
ATOM 686 N N . TYR A 1 90 ? 5.306 14.762 -42.043 1.00 54.06 90 TYR A N 1
ATOM 687 C CA . TYR A 1 90 ? 6.436 14.942 -42.922 1.00 54.06 90 TYR A CA 1
ATOM 688 C C . TYR A 1 90 ? 6.407 16.276 -43.668 1.00 54.06 90 TYR A C 1
ATOM 690 O O . TYR A 1 90 ? 5.346 16.854 -43.899 1.00 54.06 90 TYR A O 1
ATOM 698 N N . ASN A 1 91 ? 7.604 16.689 -44.088 1.00 50.69 91 ASN A N 1
ATOM 699 C CA . ASN A 1 91 ? 7.882 17.606 -45.187 1.00 50.69 91 ASN A CA 1
ATOM 700 C C . ASN A 1 91 ? 6.777 17.612 -46.254 1.00 50.69 91 ASN A C 1
ATOM 702 O O . ASN A 1 91 ? 6.474 16.576 -46.848 1.00 50.69 91 ASN A O 1
ATOM 706 N N . ALA A 1 92 ? 6.268 18.799 -46.561 1.00 49.00 92 ALA A N 1
ATOM 707 C CA . ALA A 1 92 ? 5.819 19.119 -47.903 1.00 49.00 92 ALA A CA 1
ATOM 708 C C . ALA A 1 92 ? 6.730 20.241 -48.403 1.00 49.00 92 ALA A C 1
ATOM 710 O O . ALA A 1 92 ? 6.527 21.408 -48.076 1.00 49.00 92 ALA A O 1
ATOM 711 N N . ASP A 1 93 ? 7.774 19.844 -49.129 1.00 54.91 93 ASP A N 1
ATOM 712 C CA . ASP A 1 93 ? 8.412 20.694 -50.126 1.00 54.91 93 ASP A CA 1
ATOM 713 C C . ASP A 1 93 ? 7.338 21.164 -51.122 1.00 54.91 93 ASP A C 1
ATOM 715 O O . ASP A 1 93 ? 6.666 20.332 -51.741 1.00 54.91 93 ASP A O 1
ATOM 719 N N . PHE A 1 94 ? 7.189 22.481 -51.267 1.00 52.25 94 PHE A N 1
ATOM 720 C CA . PHE A 1 94 ? 6.649 23.155 -52.450 1.00 52.25 94 PHE A CA 1
ATOM 721 C C . PHE A 1 94 ? 7.409 24.462 -52.667 1.00 52.25 94 PHE A C 1
ATOM 723 O O . PHE A 1 94 ? 7.605 25.198 -51.673 1.00 52.25 94 PHE A O 1
#

Nearest PDB structures (foldseek):
  1z1v-assembly1_A  TM=8.214E-01  e=1.267E-01  Saccharomyces cerevisiae
  8p2m-assembly1_A  TM=7.952E-01  e=5.932E-01  Caenorhabditis elegans
  2e8n-assembly1_A  TM=6.170E-01  e=6.198E+00  Homo sapiens

Sequence (94 aa):
MANSGTTSALTCLSTIAIITKVVEYGIEVTELEARKFRDNDVDGEAISYGLTETMVAYLFEGSFKKQAKFLQFARQLKEPESAEGARANYNADF

Radius of gyration: 17.41 Å; Cα contacts (8 Å, |Δi|>4): 73; chains: 1; bounding box: 25×35×63 Å

Organism: Champsocephalus gunnari (NCBI:txid52237)

Solvent-accessible surface area (backbone atoms only — not comparable to full-atom values): 5805 Å² total; per-residue (Å²): 141,81,95,76,80,68,64,66,66,43,47,67,34,46,37,67,55,41,54,52,51,43,42,76,72,71,38,90,75,52,73,69,32,51,45,44,33,59,80,64,59,44,20,24,46,48,52,71,78,54,73,51,72,68,59,43,32,64,42,49,78,65,41,62,72,54,36,56,50,48,56,52,48,56,49,56,70,69,47,72,83,77,81,86,77,86,74,85,75,76,88,78,90,126